Protein AF-A0A8H4P1K7-F1 (afdb_monomer)

InterPro domains:
  IPR051879 C2H2-type Zinc Finger Maturation Protein [PTHR46095] (8-59)

Nearest PDB structures (foldseek):
  8pv4-assembly1_Cb  TM=6.377E-01  e=1.248E-07  Thermochaetoides thermophila DSM 1495
  7ug6-assembly1_I  TM=6.074E-01  e=5.054E-04  Saccharomyces cerevisiae S288C
  3jct-assembly1_I  TM=5.921E-01  e=2.904E-03  Saccharomyces cerevisiae S288C
  7z34-assembly1_I  TM=5.678E-01  e=6.962E-03  Saccharomyces cerevisiae S288C
  6yly-assembly1_I  TM=5.709E-01  e=1.568E-02  Saccharomyces cerevisiae

Solvent-accessible surface area (backbone atoms only — not comparable to full-atom values): 6643 Å² total; per-residue (Å²): 134,80,87,73,64,63,82,69,58,77,32,76,95,61,63,70,84,53,71,71,57,43,51,48,30,72,75,33,68,64,58,41,51,58,55,54,70,78,48,66,39,83,85,35,52,45,57,60,73,39,73,42,65,92,79,68,43,68,32,68,67,81,90,65,79,81,92,43,72,68,56,54,30,52,75,72,65,52,69,84,78,74,63,82,76,77,79,51,89,78,73,62,68,69,71,69,76,80,74,127

Organism: NCBI:txid2364996

pLDDT: mean 77.47, std 14.51, range [41.22, 94.56]

Foldseek 3Di:
DDDDDPVVCPDPVNDADDQVLLVVCVVDVVSVVVVLVVDQLVVAACSSPAADSNVSHGDNDPPDDPDDVVNVCVVVVNDPPPPPPPPDPVNPPVVVVPPD

Mean predicted aligned error: 15.45 Å

Sequence (100 aa):
MGVTNKRTITKTRRKTRDVDQVKADIMSPKHLKQFMETKAAEDLPGLGRHYCVECSKWLKQIAEGPYTQKEAEAAVGLRTDNGDRKRTFADADDDIAMGA

Radius of gyration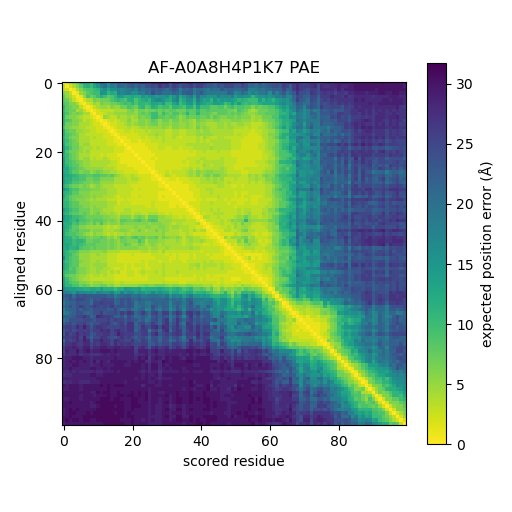: 25.25 Å; Cα contacts (8 Å, |Δi|>4): 49; chains: 1; bounding box: 44×44×71 Å

Structure (mmCIF, N/CA/C/O backbone):
data_AF-A0A8H4P1K7-F1
#
_entry.id   AF-A0A8H4P1K7-F1
#
loop_
_atom_site.group_PDB
_atom_site.id
_atom_site.type_symbol
_atom_site.label_atom_id
_atom_site.label_alt_id
_atom_site.label_comp_id
_atom_site.label_asym_id
_atom_site.label_entity_id
_atom_site.label_seq_id
_atom_site.pdbx_PDB_ins_code
_atom_site.Cartn_x
_atom_site.Cartn_y
_atom_site.Cartn_z
_atom_site.occupancy
_atom_site.B_iso_or_equiv
_atom_site.auth_seq_id
_atom_site.auth_comp_id
_atom_site.auth_asym_id
_atom_site.auth_atom_id
_atom_site.pdbx_PDB_model_num
ATOM 1 N N . MET A 1 1 ? 1.887 28.322 3.247 1.00 49.00 1 MET A N 1
ATOM 2 C CA . MET A 1 1 ? 1.673 26.974 3.826 1.00 49.00 1 MET A CA 1
ATOM 3 C C . MET A 1 1 ? 2.551 26.859 5.065 1.00 49.00 1 MET A C 1
ATOM 5 O O . MET A 1 1 ? 3.764 26.920 4.927 1.00 49.00 1 MET A O 1
ATOM 9 N N . GLY A 1 2 ? 1.964 26.844 6.266 1.00 60.12 2 GLY A N 1
ATOM 10 C CA . GLY A 1 2 ? 2.718 26.891 7.527 1.00 60.12 2 GLY A CA 1
ATOM 11 C C . GLY A 1 2 ? 3.549 25.629 7.770 1.00 60.12 2 GLY A C 1
ATOM 12 O O . GLY A 1 2 ? 3.122 24.528 7.426 1.00 60.12 2 GLY A O 1
ATOM 13 N N . VAL A 1 3 ? 4.732 25.789 8.368 1.00 65.00 3 VAL A N 1
ATOM 14 C CA . VAL A 1 3 ? 5.631 24.681 8.717 1.00 65.00 3 VAL A CA 1
ATOM 15 C C . VAL A 1 3 ? 4.923 23.772 9.726 1.00 65.00 3 VAL A C 1
ATOM 17 O O . VAL A 1 3 ? 4.718 24.135 10.883 1.00 65.00 3 VAL A O 1
ATOM 20 N N . THR A 1 4 ? 4.495 22.590 9.288 1.00 65.75 4 THR A N 1
ATOM 21 C CA . THR A 1 4 ? 3.759 21.648 10.137 1.00 65.75 4 THR A CA 1
ATOM 22 C C . THR A 1 4 ? 4.660 21.109 11.247 1.00 65.75 4 THR A C 1
ATOM 24 O O . THR A 1 4 ? 5.744 20.586 10.982 1.00 65.75 4 THR A O 1
ATOM 27 N N . ASN A 1 5 ? 4.209 21.192 12.501 1.00 77.00 5 ASN A N 1
ATOM 28 C CA . ASN A 1 5 ? 4.960 20.693 13.651 1.00 77.00 5 ASN A CA 1
ATOM 29 C C . ASN A 1 5 ? 5.145 19.166 13.563 1.00 77.00 5 ASN A C 1
ATOM 31 O O . ASN A 1 5 ? 4.201 18.398 13.780 1.00 77.00 5 ASN A O 1
ATOM 35 N N . LYS A 1 6 ? 6.382 18.732 13.286 1.00 71.81 6 LYS A N 1
ATOM 36 C CA . LYS A 1 6 ? 6.781 17.325 13.091 1.00 71.81 6 LYS A CA 1
ATOM 37 C C . LYS A 1 6 ? 6.323 16.414 14.239 1.00 71.81 6 LYS A C 1
ATOM 39 O O . LYS A 1 6 ? 5.875 15.298 13.995 1.00 71.81 6 LYS A O 1
ATOM 44 N N . ARG A 1 7 ? 6.293 16.928 15.478 1.00 76.31 7 ARG A N 1
ATOM 45 C CA . ARG A 1 7 ? 5.842 16.190 16.677 1.00 76.31 7 ARG A CA 1
ATOM 46 C C . ARG A 1 7 ? 4.382 15.738 16.614 1.00 76.31 7 ARG A C 1
ATOM 48 O O . ARG A 1 7 ? 3.987 14.840 17.348 1.00 76.31 7 ARG A O 1
ATOM 55 N N . THR A 1 8 ? 3.555 16.374 15.785 1.00 78.25 8 THR A N 1
ATOM 56 C CA . THR A 1 8 ? 2.131 16.024 15.626 1.00 78.25 8 THR A CA 1
ATOM 57 C C . THR A 1 8 ? 1.865 15.040 14.492 1.00 78.25 8 THR A C 1
ATOM 59 O O . THR A 1 8 ? 0.829 14.375 14.506 1.00 78.25 8 THR A O 1
ATOM 62 N N . ILE A 1 9 ? 2.785 14.945 13.531 1.00 79.94 9 ILE A N 1
ATOM 63 C CA . ILE A 1 9 ? 2.685 14.048 12.376 1.00 79.94 9 ILE A CA 1
ATOM 64 C C . ILE A 1 9 ? 3.111 12.638 12.785 1.00 79.94 9 ILE A C 1
ATOM 66 O O . ILE A 1 9 ? 2.388 11.688 12.518 1.00 79.94 9 ILE A O 1
ATOM 70 N N . THR A 1 10 ? 4.205 12.510 13.536 1.00 83.25 10 THR A N 1
ATOM 71 C CA . THR A 1 10 ? 4.761 11.216 13.977 1.00 83.25 10 THR A CA 1
ATOM 72 C C . THR A 1 10 ? 3.974 10.557 15.126 1.00 83.25 10 THR A C 1
ATOM 74 O O . THR A 1 10 ? 4.402 9.550 15.681 1.00 83.25 10 THR A O 1
ATOM 77 N N . LYS A 1 11 ? 2.820 11.105 15.536 1.00 86.50 11 LYS A N 1
ATOM 78 C CA . LYS A 1 11 ? 2.011 10.518 16.618 1.00 86.50 11 LYS A CA 1
ATOM 79 C C . LYS A 1 11 ? 1.386 9.193 16.181 1.00 86.50 11 LYS A C 1
ATOM 81 O O . LYS A 1 11 ? 0.870 9.081 15.073 1.00 86.50 11 LYS A O 1
ATOM 86 N N . THR A 1 12 ? 1.309 8.245 17.112 1.00 87.81 12 THR A N 1
ATOM 87 C CA . THR A 1 12 ? 0.774 6.887 16.898 1.00 87.81 12 THR A CA 1
ATOM 88 C C . THR A 1 12 ? -0.627 6.868 16.284 1.00 87.81 12 THR A C 1
ATOM 90 O O . THR A 1 12 ? -0.886 6.074 15.389 1.00 87.81 12 THR A O 1
ATOM 93 N N . ARG A 1 13 ? -1.512 7.800 16.670 1.00 88.12 13 ARG A N 1
ATOM 94 C CA . ARG A 1 13 ? -2.879 7.908 16.116 1.00 88.12 13 ARG A CA 1
ATOM 95 C C . ARG A 1 13 ? -2.925 8.166 14.601 1.00 88.12 13 ARG A C 1
ATOM 97 O O . ARG A 1 13 ? -3.946 7.913 13.977 1.00 88.12 13 ARG A O 1
ATOM 104 N N . ARG A 1 14 ? -1.862 8.725 14.018 1.00 85.81 14 ARG A N 1
ATOM 105 C CA . ARG A 1 14 ? -1.764 9.070 12.588 1.00 85.81 14 ARG A CA 1
ATOM 106 C C . ARG A 1 14 ? -0.726 8.213 11.863 1.00 85.81 14 ARG A C 1
ATOM 108 O O . ARG A 1 14 ? -0.305 8.578 10.769 1.00 85.81 14 ARG A O 1
ATOM 115 N N . LYS A 1 15 ? -0.283 7.114 12.484 1.00 87.75 15 LYS A N 1
ATOM 116 C CA . LYS A 1 15 ? 0.760 6.259 11.928 1.00 87.75 15 LYS A CA 1
ATOM 117 C C . LYS A 1 15 ? 0.261 5.593 10.642 1.00 87.75 15 LYS A C 1
ATOM 119 O O . LYS A 1 15 ? -0.778 4.936 10.634 1.00 87.75 15 LYS A O 1
ATOM 124 N N . THR A 1 16 ? 1.005 5.803 9.563 1.00 89.19 16 THR A N 1
ATOM 125 C CA . THR A 1 16 ? 0.829 5.119 8.280 1.00 89.19 16 THR A CA 1
ATOM 126 C C . THR A 1 16 ? 1.578 3.791 8.289 1.00 89.19 16 THR A C 1
ATOM 128 O O . THR A 1 16 ? 2.285 3.473 9.247 1.00 89.19 16 THR A O 1
ATOM 131 N N . ARG A 1 17 ? 1.435 3.009 7.219 1.00 89.88 17 ARG A N 1
ATOM 132 C CA . ARG A 1 17 ? 2.279 1.832 7.017 1.00 89.88 17 ARG A CA 1
ATOM 133 C C . ARG A 1 17 ? 3.752 2.213 6.970 1.00 89.88 17 ARG A C 1
ATOM 135 O O . ARG A 1 17 ? 4.111 3.267 6.444 1.00 89.88 17 ARG A O 1
ATOM 142 N N . ASP A 1 18 ? 4.572 1.335 7.531 1.00 92.12 18 ASP A N 1
ATOM 143 C CA . ASP A 1 18 ? 6.021 1.486 7.531 1.00 92.12 18 ASP A CA 1
ATOM 144 C C . ASP A 1 18 ? 6.590 1.075 6.159 1.00 92.12 18 ASP A C 1
ATOM 146 O O . ASP A 1 18 ? 6.048 0.196 5.483 1.00 92.12 18 ASP A O 1
ATOM 150 N N . VAL A 1 19 ? 7.696 1.698 5.743 1.00 91.69 19 VAL A N 1
ATOM 151 C CA . VAL A 1 19 ? 8.330 1.446 4.431 1.00 91.69 19 VAL A CA 1
ATOM 152 C C . VAL A 1 19 ? 8.744 -0.022 4.277 1.00 91.69 19 VAL A C 1
ATOM 154 O O . VAL A 1 19 ? 8.602 -0.596 3.199 1.00 91.69 19 VAL A O 1
ATOM 157 N N . ASP A 1 20 ? 9.163 -0.664 5.367 1.00 93.75 20 ASP A N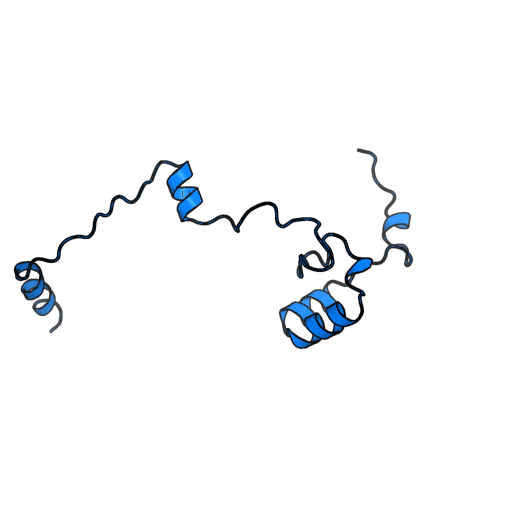 1
ATOM 158 C CA . ASP A 1 20 ? 9.544 -2.079 5.370 1.00 93.75 20 ASP A CA 1
ATOM 159 C C . ASP A 1 20 ? 8.352 -3.004 5.073 1.00 93.75 20 ASP A C 1
ATOM 161 O O . ASP A 1 20 ? 8.495 -4.012 4.380 1.00 93.75 20 ASP A O 1
ATOM 165 N N . GLN A 1 21 ? 7.149 -2.632 5.528 1.00 92.94 21 GLN A N 1
ATOM 166 C CA . GLN A 1 21 ? 5.919 -3.372 5.229 1.00 92.94 21 GLN A CA 1
ATOM 167 C C . GLN A 1 21 ? 5.518 -3.205 3.763 1.00 92.94 21 GLN A C 1
ATOM 169 O O . GLN A 1 21 ? 5.137 -4.176 3.115 1.00 92.94 21 GLN A O 1
ATOM 174 N N . VAL A 1 22 ? 5.653 -1.992 3.218 1.00 93.25 22 VAL A N 1
ATOM 175 C CA . VAL A 1 22 ? 5.405 -1.728 1.791 1.00 93.25 22 VAL A CA 1
ATOM 176 C C . VAL A 1 22 ? 6.369 -2.531 0.923 1.00 93.25 22 VAL A C 1
ATOM 178 O O . VAL A 1 22 ? 5.956 -3.136 -0.063 1.00 93.25 22 VAL A O 1
ATOM 181 N N . LYS A 1 23 ? 7.641 -2.618 1.319 1.00 93.25 23 LYS A N 1
ATOM 182 C CA . LYS A 1 23 ? 8.624 -3.452 0.625 1.00 93.25 23 LYS A CA 1
ATOM 183 C C . LYS A 1 23 ? 8.216 -4.929 0.627 1.00 93.25 23 LYS A C 1
ATOM 185 O O . LYS A 1 23 ? 8.290 -5.571 -0.417 1.00 93.25 23 LYS A O 1
ATOM 190 N N . ALA A 1 24 ? 7.740 -5.456 1.754 1.00 93.88 24 ALA A N 1
ATOM 191 C CA . ALA A 1 24 ? 7.250 -6.834 1.836 1.00 93.88 24 ALA A CA 1
ATOM 192 C C . ALA A 1 24 ? 6.005 -7.084 0.957 1.00 93.88 24 ALA A C 1
ATOM 194 O O . ALA A 1 24 ? 5.898 -8.143 0.333 1.00 93.88 24 ALA A O 1
ATOM 195 N N . ASP A 1 25 ? 5.098 -6.107 0.863 1.00 92.94 25 ASP A N 1
ATOM 196 C CA . ASP A 1 25 ? 3.919 -6.161 -0.013 1.00 92.94 25 ASP A CA 1
ATOM 197 C C . ASP A 1 25 ? 4.295 -6.138 -1.503 1.00 92.94 25 ASP A C 1
ATOM 199 O O . ASP A 1 25 ? 3.672 -6.831 -2.3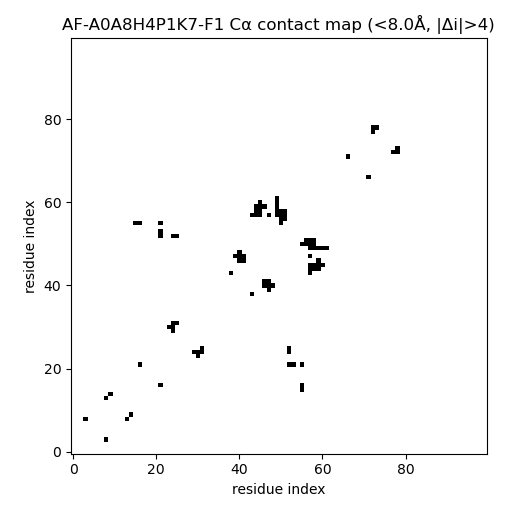06 1.00 92.94 25 ASP A O 1
ATOM 203 N N . ILE A 1 26 ? 5.322 -5.367 -1.878 1.00 90.75 26 ILE A N 1
ATOM 204 C CA . ILE A 1 26 ? 5.855 -5.338 -3.250 1.00 90.75 26 ILE A CA 1
ATOM 205 C C . ILE A 1 26 ? 6.526 -6.674 -3.584 1.00 90.75 26 ILE A C 1
ATOM 207 O O . ILE A 1 26 ? 6.350 -7.206 -4.677 1.00 90.75 26 ILE A O 1
ATOM 211 N N . MET A 1 27 ? 7.286 -7.235 -2.639 1.00 92.12 27 MET A N 1
ATOM 212 C CA . MET A 1 27 ? 7.995 -8.500 -2.835 1.00 92.12 27 MET A CA 1
ATOM 213 C C . MET A 1 27 ? 7.055 -9.703 -2.912 1.00 92.12 27 MET A C 1
ATOM 215 O O . MET A 1 27 ? 7.365 -10.668 -3.609 1.00 92.12 27 MET A O 1
ATOM 219 N N . SER A 1 28 ? 5.923 -9.681 -2.198 1.00 91.88 28 SER A N 1
ATOM 220 C CA . SER A 1 28 ? 4.964 -10.779 -2.258 1.00 91.88 28 SER A CA 1
ATOM 221 C C . SER A 1 28 ? 3.503 -10.305 -2.283 1.00 91.88 28 SER A C 1
ATOM 223 O O . SER A 1 28 ? 3.034 -9.619 -1.371 1.00 91.88 28 SER A O 1
ATOM 225 N N . PRO A 1 29 ? 2.703 -10.777 -3.256 1.00 91.88 29 PRO A N 1
ATOM 226 C CA . PRO A 1 29 ? 1.300 -10.386 -3.369 1.00 91.88 29 PRO A CA 1
ATOM 227 C C . PRO A 1 29 ? 0.415 -10.997 -2.271 1.00 91.88 29 PRO A C 1
ATOM 229 O O . PRO A 1 29 ? -0.746 -10.620 -2.133 1.00 91.88 29 PRO A O 1
ATOM 232 N N . LYS A 1 30 ? 0.929 -11.959 -1.490 1.00 94.56 30 LYS A N 1
ATOM 233 C CA . LYS A 1 30 ? 0.191 -12.593 -0.386 1.00 94.56 30 LYS A CA 1
ATOM 234 C C . LYS A 1 30 ? -0.034 -11.618 0.771 1.00 94.56 30 LYS A C 1
ATOM 236 O O . LYS A 1 30 ? -1.159 -11.525 1.253 1.00 94.56 30 LYS A O 1
ATOM 241 N N . HIS A 1 31 ? 1.002 -10.879 1.175 1.00 92.06 31 HIS A N 1
ATOM 242 C CA . HIS A 1 31 ? 0.905 -9.891 2.257 1.00 92.06 31 HIS A CA 1
ATOM 243 C C . HIS A 1 31 ? -0.063 -8.760 1.906 1.00 92.06 31 HIS A C 1
ATOM 245 O O . HIS A 1 31 ? -0.905 -8.380 2.720 1.00 92.06 31 HIS A O 1
ATOM 251 N N . LEU A 1 32 ? -0.020 -8.316 0.649 1.00 90.81 32 LEU A N 1
ATOM 252 C CA . LEU A 1 32 ? -0.929 -7.308 0.123 1.00 90.81 32 LEU A CA 1
ATOM 253 C C . LEU A 1 32 ? -2.389 -7.781 0.210 1.00 90.81 32 LEU A C 1
ATOM 255 O O . LEU A 1 32 ? -3.227 -7.066 0.758 1.00 90.81 32 LEU A O 1
ATOM 259 N N . LYS A 1 33 ? -2.695 -8.995 -0.269 1.00 92.25 33 LYS A N 1
ATOM 260 C CA . LYS A 1 33 ? -4.056 -9.560 -0.209 1.00 92.25 33 LYS A CA 1
ATOM 261 C C . LYS A 1 33 ? -4.579 -9.660 1.224 1.00 92.25 33 LYS A C 1
ATOM 263 O O . LYS A 1 33 ? -5.655 -9.145 1.506 1.00 92.25 33 LYS A O 1
ATOM 268 N N . GLN A 1 34 ? -3.779 -10.224 2.131 1.00 92.88 34 GLN A N 1
ATOM 269 C CA . GLN A 1 34 ? -4.127 -10.329 3.554 1.00 92.88 34 GLN A CA 1
ATOM 270 C C . GLN A 1 34 ? -4.423 -8.957 4.169 1.00 92.88 34 GLN A C 1
ATOM 272 O O . GLN A 1 34 ? -5.365 -8.803 4.942 1.00 92.88 34 GLN A O 1
ATOM 277 N N . PHE A 1 35 ? -3.645 -7.934 3.811 1.00 91.62 35 PHE A N 1
ATOM 278 C CA . PHE A 1 35 ? -3.909 -6.578 4.270 1.00 91.62 35 PHE A CA 1
ATOM 279 C C . PHE A 1 35 ? -5.207 -6.002 3.705 1.00 91.62 35 PHE A C 1
ATOM 281 O O . PHE A 1 35 ? -5.978 -5.414 4.464 1.00 91.62 35 PHE A O 1
ATOM 288 N N . MET A 1 36 ? -5.456 -6.153 2.402 1.00 89.94 36 MET A N 1
ATOM 289 C CA . MET A 1 36 ? -6.680 -5.645 1.775 1.00 89.94 36 MET A CA 1
ATOM 290 C C . MET A 1 36 ? -7.928 -6.281 2.392 1.00 89.94 36 MET A C 1
ATOM 292 O O . MET A 1 36 ? -8.891 -5.571 2.657 1.00 89.94 36 MET A O 1
ATOM 296 N N . GLU A 1 37 ? -7.883 -7.577 2.701 1.00 90.88 37 GLU A N 1
ATOM 297 C CA . GLU A 1 37 ? -8.987 -8.307 3.336 1.00 90.88 37 GLU A CA 1
ATOM 298 C C . GLU A 1 37 ? -9.305 -7.814 4.755 1.00 90.88 37 GLU A C 1
ATOM 300 O O . GLU A 1 37 ? -10.452 -7.878 5.187 1.00 90.88 37 GLU A O 1
ATOM 305 N N . THR A 1 38 ? -8.329 -7.254 5.484 1.00 91.00 38 THR A N 1
ATOM 306 C CA . THR A 1 38 ? -8.575 -6.713 6.837 1.00 91.00 38 THR A CA 1
ATOM 307 C C . THR A 1 38 ? -9.454 -5.460 6.851 1.00 91.00 38 THR A C 1
ATOM 309 O O . THR A 1 38 ? -9.854 -5.000 7.924 1.00 91.00 38 THR A O 1
ATOM 312 N N . LYS A 1 39 ? -9.709 -4.853 5.687 1.00 89.75 39 LYS A N 1
ATOM 313 C CA . LYS A 1 39 ? -10.454 -3.602 5.548 1.00 89.75 39 LYS A CA 1
ATOM 314 C C . LYS A 1 39 ? -11.777 -3.860 4.837 1.00 89.75 39 LYS A C 1
ATOM 316 O O . LYS A 1 39 ? -11.799 -4.372 3.724 1.00 89.75 39 LYS A O 1
ATOM 321 N N . ALA A 1 40 ? -12.879 -3.458 5.467 1.00 89.00 40 ALA A N 1
ATOM 322 C CA . ALA A 1 40 ? -14.192 -3.501 4.840 1.00 89.00 40 ALA A CA 1
ATOM 323 C C . ALA A 1 40 ? -14.264 -2.461 3.714 1.00 89.00 40 ALA A C 1
ATOM 325 O O . ALA A 1 40 ? -13.931 -1.297 3.921 1.00 89.00 40 ALA A O 1
ATOM 326 N N . ALA A 1 41 ? -14.698 -2.866 2.521 1.00 86.69 41 ALA A N 1
ATOM 327 C CA . ALA A 1 41 ? -14.699 -1.998 1.343 1.00 86.69 41 ALA A CA 1
ATOM 328 C C . ALA A 1 41 ? -15.557 -0.725 1.508 1.00 86.69 41 ALA A C 1
ATOM 330 O O . ALA A 1 41 ? -15.261 0.292 0.883 1.00 86.69 41 ALA A O 1
ATOM 331 N N . GLU A 1 42 ? -16.585 -0.768 2.358 1.00 89.19 42 GLU A N 1
ATOM 332 C CA . GLU A 1 42 ? -17.556 0.316 2.564 1.00 89.19 42 GLU A CA 1
ATOM 333 C C . GLU A 1 42 ? -16.953 1.552 3.249 1.00 89.19 42 GLU A C 1
ATOM 335 O O . GLU A 1 42 ? -17.297 2.681 2.903 1.00 89.19 42 GLU A O 1
ATOM 340 N N . ASP A 1 43 ? -15.995 1.356 4.159 1.00 89.06 43 ASP A N 1
ATOM 341 C CA . ASP A 1 43 ? -15.351 2.443 4.911 1.00 89.06 43 ASP A CA 1
ATOM 342 C C . ASP A 1 43 ? -14.235 3.144 4.116 1.00 89.06 43 ASP A C 1
ATOM 344 O O . ASP A 1 43 ? -13.666 4.155 4.546 1.00 89.06 43 ASP A O 1
ATOM 348 N N . LEU A 1 44 ? -13.857 2.580 2.967 1.00 86.69 44 LEU A N 1
ATOM 349 C CA . LEU A 1 44 ? -12.690 2.992 2.202 1.00 86.69 44 LEU A CA 1
ATOM 350 C C . LEU A 1 44 ? -13.070 3.960 1.072 1.00 86.69 44 LEU A C 1
ATOM 352 O O . LEU A 1 44 ? -14.088 3.793 0.395 1.00 86.69 44 LEU A O 1
ATOM 356 N N . PRO A 1 45 ? -12.224 4.966 0.784 1.00 89.44 45 PRO A N 1
ATOM 357 C CA . PRO A 1 45 ? -12.471 5.857 -0.337 1.00 89.44 45 PRO A CA 1
ATOM 358 C C . PRO A 1 45 ? -12.411 5.064 -1.651 1.00 89.44 45 PRO A C 1
ATOM 360 O O . PRO A 1 45 ? -11.560 4.193 -1.826 1.00 89.44 45 PRO A O 1
ATOM 363 N N . 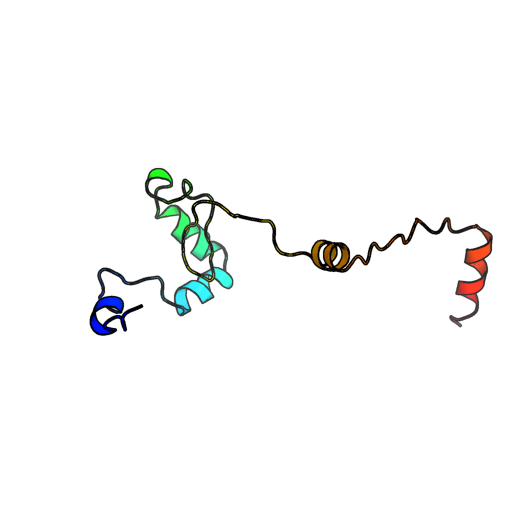GLY A 1 46 ? -13.341 5.354 -2.564 1.00 86.62 46 GLY A N 1
ATOM 364 C CA . GLY A 1 46 ? -13.467 4.612 -3.822 1.00 86.62 46 GLY A CA 1
ATOM 365 C C . GLY A 1 46 ? -13.972 3.172 -3.652 1.00 86.62 46 GLY A C 1
ATOM 366 O O . GLY A 1 46 ? -13.701 2.343 -4.518 1.00 86.62 46 GLY A O 1
ATOM 367 N N . LEU A 1 47 ? -14.662 2.860 -2.542 1.00 85.50 47 LEU A N 1
ATOM 368 C CA . LEU A 1 47 ? -15.201 1.526 -2.229 1.00 85.50 47 LEU A CA 1
ATOM 369 C C . LEU A 1 47 ? -14.132 0.421 -2.263 1.00 85.50 47 LEU A C 1
ATOM 371 O O . LEU A 1 47 ? -14.376 -0.687 -2.737 1.00 85.50 47 LEU A O 1
ATOM 375 N N . GLY A 1 48 ? -12.902 0.750 -1.855 1.00 85.50 48 GLY A N 1
ATOM 376 C CA . GLY A 1 48 ? -11.797 -0.210 -1.823 1.00 85.50 48 GLY A CA 1
ATOM 377 C C . GLY A 1 48 ? -11.321 -0.697 -3.200 1.00 85.50 48 GLY A C 1
ATOM 378 O O . GLY A 1 48 ? -10.671 -1.734 -3.289 1.00 85.50 48 GLY A O 1
ATOM 379 N N . ARG A 1 49 ? -11.621 0.023 -4.290 1.00 85.38 49 ARG A N 1
ATOM 380 C CA . ARG A 1 49 ? -11.206 -0.374 -5.652 1.00 85.38 49 ARG A CA 1
ATOM 381 C C . ARG A 1 49 ? -9.809 0.099 -6.044 1.00 85.38 49 ARG A C 1
ATOM 383 O O . ARG A 1 49 ? -9.156 -0.529 -6.871 1.00 85.38 49 ARG A O 1
ATOM 390 N N . HIS A 1 50 ? -9.352 1.213 -5.478 1.00 88.88 50 HIS A N 1
ATOM 391 C CA . HIS A 1 50 ? -8.136 1.893 -5.923 1.00 88.88 50 HIS A CA 1
ATOM 392 C C . HIS A 1 50 ? -7.135 2.015 -4.772 1.00 88.88 50 HIS A C 1
ATOM 394 O O . HIS A 1 50 ? -7.190 2.961 -3.983 1.00 88.88 50 HIS A O 1
ATOM 400 N N . TYR A 1 51 ? -6.215 1.053 -4.677 1.00 89.56 51 TYR A N 1
ATOM 401 C CA . TYR A 1 51 ? -5.129 1.057 -3.696 1.00 89.56 51 TYR A CA 1
ATOM 402 C C . TYR A 1 51 ? -3.777 1.266 -4.374 1.00 89.56 51 TYR A C 1
ATOM 404 O O . TYR A 1 51 ? -3.407 0.511 -5.269 1.00 89.56 51 TYR A O 1
ATOM 412 N N . CYS A 1 52 ? -3.020 2.264 -3.920 1.00 88.81 52 CYS A N 1
ATOM 413 C CA . CYS A 1 52 ? -1.623 2.424 -4.306 1.00 88.81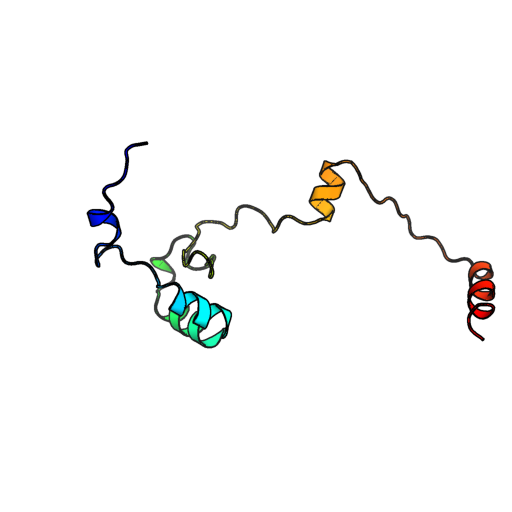 52 CYS A CA 1
ATOM 414 C C . CYS A 1 52 ? -0.723 1.750 -3.263 1.00 88.81 52 CYS A C 1
ATOM 416 O O . CYS A 1 52 ? -0.757 2.117 -2.085 1.00 88.81 52 CYS A O 1
ATOM 418 N N . VAL A 1 53 ? 0.093 0.789 -3.705 1.00 89.31 53 VAL A N 1
ATOM 419 C CA . VAL A 1 53 ? 0.998 0.020 -2.835 1.00 89.31 53 VAL A CA 1
ATOM 420 C C . VAL A 1 53 ? 2.141 0.896 -2.324 1.00 89.31 53 VAL A C 1
ATOM 422 O O . VAL A 1 53 ? 2.365 0.946 -1.119 1.00 89.31 53 VAL A O 1
ATOM 425 N N . GLU A 1 54 ? 2.791 1.652 -3.210 1.00 88.81 54 GLU A N 1
ATOM 426 C CA . GLU A 1 54 ? 3.951 2.497 -2.887 1.00 88.81 54 GLU A CA 1
ATOM 427 C C . GLU A 1 54 ? 3.598 3.627 -1.912 1.00 88.81 54 GLU A C 1
ATOM 429 O O . GLU A 1 54 ? 4.278 3.836 -0.909 1.00 88.81 54 GLU A O 1
ATOM 434 N N . CYS A 1 55 ? 2.483 4.320 -2.158 1.00 87.62 55 CYS A N 1
ATOM 435 C CA . CYS A 1 55 ? 1.997 5.392 -1.286 1.00 87.62 55 CYS A CA 1
ATOM 436 C C . CYS A 1 55 ? 1.247 4.872 -0.048 1.00 87.62 55 CYS A C 1
ATOM 438 O O . CYS A 1 55 ? 0.913 5.657 0.842 1.00 87.62 55 CYS A O 1
ATOM 440 N N . SER A 1 56 ? 0.943 3.572 0.019 1.00 89.44 56 SER A N 1
ATOM 441 C CA . SER A 1 56 ? 0.135 2.931 1.066 1.00 89.44 56 SER A CA 1
ATOM 442 C C . SER A 1 56 ? -1.225 3.603 1.334 1.00 89.44 56 SER A C 1
ATOM 444 O O . SER A 1 56 ? -1.669 3.737 2.478 1.00 89.44 56 SER A O 1
ATOM 446 N N . LYS A 1 57 ? -1.896 4.077 0.275 1.00 89.50 57 LYS A N 1
ATOM 447 C CA . LYS A 1 57 ? -3.095 4.923 0.385 1.00 89.50 57 LYS A CA 1
ATOM 448 C C . LYS A 1 57 ? -4.182 4.530 -0.610 1.00 89.50 57 LYS A C 1
ATOM 450 O O . LYS A 1 57 ? -3.908 4.192 -1.759 1.00 89.50 57 LYS A O 1
ATOM 455 N N . TRP A 1 58 ? -5.426 4.645 -0.154 1.00 90.25 58 TRP A N 1
ATOM 456 C CA . TRP A 1 58 ? -6.626 4.476 -0.965 1.00 90.25 58 TRP A CA 1
ATOM 457 C C . TRP A 1 58 ? -6.993 5.769 -1.697 1.00 90.25 58 TRP A C 1
ATOM 459 O O . TRP A 1 58 ? -6.957 6.863 -1.120 1.00 90.25 58 TRP A O 1
ATOM 469 N N . LEU A 1 59 ? -7.354 5.635 -2.968 1.00 88.88 59 LEU A N 1
ATOM 470 C CA . LEU A 1 59 ? -7.695 6.730 -3.868 1.00 88.88 59 LEU A CA 1
ATOM 471 C C . LEU A 1 59 ? -9.190 6.686 -4.201 1.00 88.88 59 LEU A C 1
ATOM 473 O O . LEU A 1 59 ? -9.810 5.628 -4.210 1.00 88.88 59 LEU A O 1
ATOM 477 N N . LYS A 1 60 ? -9.787 7.847 -4.483 1.00 84.62 60 LYS A N 1
ATOM 478 C CA . LYS A 1 60 ? -11.206 7.926 -4.870 1.00 84.62 60 LYS A CA 1
ATOM 479 C C . LYS A 1 60 ? -11.430 7.497 -6.323 1.00 84.62 60 LYS A C 1
ATOM 481 O O . LYS A 1 60 ? -12.431 6.858 -6.614 1.00 84.62 60 LYS A O 1
ATOM 486 N N . GLN A 1 61 ? -10.501 7.858 -7.205 1.00 76.56 61 GLN A N 1
ATOM 487 C CA . GLN A 1 61 ? -10.486 7.558 -8.636 1.00 76.56 61 GLN A CA 1
ATOM 488 C C . GLN A 1 61 ? -9.025 7.400 -9.077 1.00 76.56 61 GLN A C 1
ATOM 490 O O . GLN A 1 61 ? -8.139 8.044 -8.506 1.00 76.56 61 GLN A O 1
ATOM 495 N N . ILE A 1 62 ? -8.777 6.569 -10.087 1.00 67.50 62 ILE A N 1
ATOM 496 C CA . ILE A 1 62 ? -7.533 6.602 -10.865 1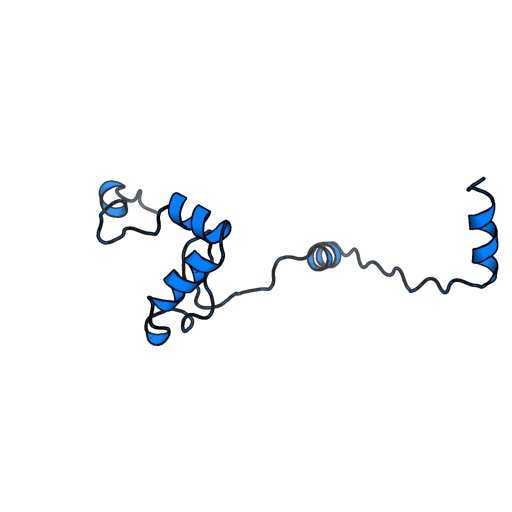.00 67.50 62 ILE A CA 1
ATOM 497 C C . ILE A 1 62 ? -7.808 7.607 -11.982 1.00 67.50 62 ILE A C 1
ATOM 499 O O . ILE A 1 62 ? -8.614 7.323 -12.860 1.00 67.50 62 ILE A O 1
ATOM 503 N N . ALA A 1 63 ? -7.274 8.822 -11.852 1.00 62.16 63 ALA A N 1
ATOM 504 C CA . ALA A 1 63 ? -7.716 9.962 -12.655 1.00 62.16 63 ALA A CA 1
ATOM 505 C C . ALA A 1 63 ? -7.405 9.813 -14.155 1.00 62.16 63 ALA A C 1
ATOM 507 O O . ALA A 1 63 ? -8.187 10.293 -14.960 1.00 62.16 63 ALA A O 1
ATOM 508 N N . GLU A 1 64 ? -6.337 9.105 -14.524 1.00 60.53 64 GLU A N 1
ATOM 509 C CA . GLU A 1 64 ? -5.899 8.889 -15.907 1.00 60.53 64 GLU A CA 1
ATOM 510 C C . GLU A 1 64 ? -5.108 7.574 -15.999 1.00 60.53 64 GLU A C 1
ATOM 512 O O . GLU A 1 64 ? -4.586 7.079 -14.992 1.00 60.53 64 GLU A O 1
ATOM 517 N N . GLY A 1 65 ? -5.053 6.983 -17.198 1.00 61.19 65 GLY A N 1
ATOM 518 C CA . GLY A 1 65 ? -4.187 5.835 -17.477 1.00 61.19 65 GLY A CA 1
ATOM 519 C C . GLY A 1 65 ? -2.706 6.172 -17.244 1.00 61.19 65 GLY A C 1
ATOM 520 O O . GLY A 1 65 ? -2.346 7.346 -17.149 1.00 61.19 65 GLY A O 1
ATOM 521 N N . PRO A 1 66 ? -1.821 5.170 -17.102 1.00 71.38 66 PRO A N 1
ATOM 522 C CA . PRO A 1 66 ? -0.391 5.438 -16.992 1.00 71.38 66 PRO A CA 1
ATOM 523 C C . PRO A 1 66 ? 0.091 6.171 -18.248 1.00 71.38 66 PRO A C 1
ATOM 525 O O . PRO A 1 66 ? -0.211 5.723 -19.348 1.00 71.38 66 PRO A O 1
ATOM 528 N N . TYR A 1 67 ? 0.861 7.250 -18.075 1.00 64.19 67 TYR A N 1
ATOM 529 C CA . TYR A 1 67 ? 1.476 7.993 -19.178 1.00 64.19 67 TYR A CA 1
ATOM 530 C C . TYR A 1 67 ? 2.239 7.037 -20.100 1.00 64.19 67 TYR A C 1
ATOM 532 O O . TYR A 1 67 ? 3.214 6.402 -19.688 1.00 64.19 67 TYR A O 1
ATOM 540 N N . THR A 1 68 ? 1.774 6.903 -21.337 1.00 80.56 68 THR A N 1
ATOM 541 C CA . THR A 1 68 ? 2.375 6.001 -22.320 1.00 80.56 68 THR A CA 1
ATOM 542 C C . THR A 1 68 ? 3.271 6.759 -23.288 1.00 80.56 68 THR A C 1
ATOM 544 O O . THR A 1 68 ? 3.043 7.923 -23.613 1.00 80.56 68 THR A O 1
ATOM 547 N N . GLN A 1 69 ? 4.278 6.074 -23.831 1.00 76.38 69 GLN A N 1
ATOM 548 C CA . GLN A 1 69 ? 5.143 6.660 -24.856 1.00 76.38 69 GLN A CA 1
ATOM 549 C C . GLN A 1 69 ? 4.358 7.087 -26.109 1.00 76.38 69 GLN A C 1
ATOM 551 O O . GLN A 1 69 ? 4.694 8.091 -26.723 1.00 76.38 69 GLN A O 1
ATOM 556 N N . LYS A 1 70 ? 3.243 6.410 -26.412 1.00 74.62 70 LYS A N 1
ATOM 557 C CA . LYS A 1 70 ? 2.322 6.796 -27.490 1.00 74.62 70 LYS A CA 1
ATOM 558 C C . LYS A 1 70 ? 1.625 8.133 -27.224 1.00 74.62 70 LYS A C 1
ATOM 560 O O . LYS A 1 70 ? 1.421 8.902 -28.156 1.00 74.62 70 LYS A O 1
ATOM 565 N N . GLU A 1 71 ? 1.267 8.420 -25.974 1.00 74.12 71 GLU A N 1
ATOM 566 C CA . GLU A 1 71 ? 0.697 9.716 -25.582 1.00 74.12 71 GLU A CA 1
ATOM 567 C C . GLU A 1 71 ? 1.757 10.823 -25.625 1.00 74.12 71 GLU A C 1
ATOM 569 O O . GLU A 1 71 ? 1.471 11.917 -26.108 1.00 74.12 71 GLU A O 1
ATOM 574 N N . ALA A 1 72 ? 2.991 10.520 -25.206 1.00 76.94 72 ALA A N 1
ATOM 575 C CA . ALA A 1 72 ? 4.134 11.4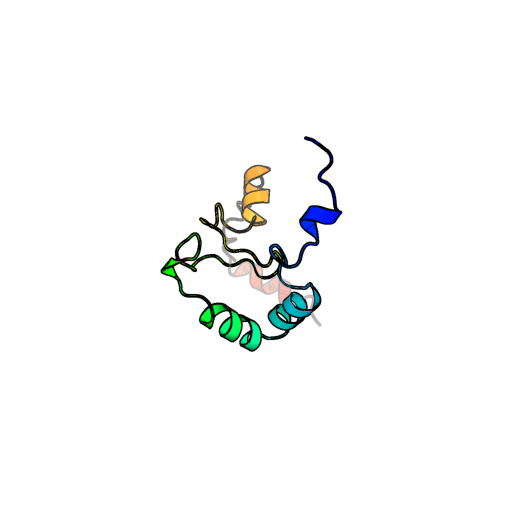26 -25.321 1.00 76.94 72 ALA A CA 1
ATOM 576 C C . ALA A 1 72 ? 4.430 11.799 -26.786 1.00 76.94 72 ALA A C 1
ATOM 578 O O . ALA A 1 72 ? 4.552 12.974 -27.127 1.00 76.94 72 ALA A O 1
ATOM 579 N N . GLU A 1 73 ? 4.510 10.795 -27.661 1.00 84.06 73 GLU A N 1
ATOM 580 C CA . GLU A 1 73 ? 4.765 10.947 -29.097 1.00 84.06 73 GLU A CA 1
ATOM 581 C C . GLU A 1 73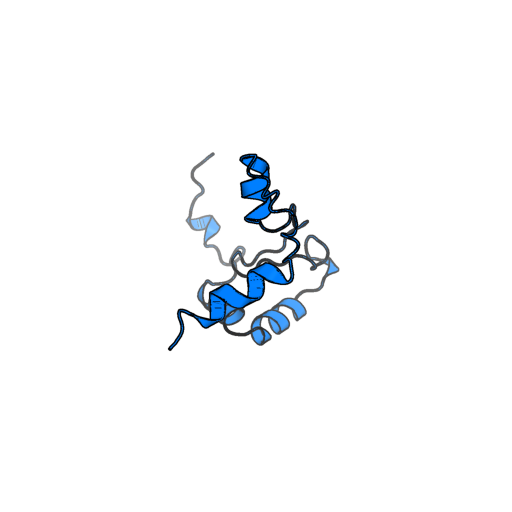 ? 3.624 11.707 -29.786 1.00 84.06 73 GLU A C 1
ATOM 583 O O . GLU A 1 73 ? 3.878 12.648 -30.539 1.00 84.06 73 GLU A O 1
ATOM 588 N N . ALA A 1 74 ? 2.366 11.392 -29.456 1.00 79.12 74 ALA A N 1
ATOM 589 C CA . ALA A 1 74 ? 1.203 12.115 -29.966 1.00 79.12 74 ALA A CA 1
ATOM 590 C C . ALA A 1 74 ? 1.176 13.590 -29.524 1.00 79.12 74 ALA A C 1
ATOM 592 O O . ALA A 1 74 ? 0.840 14.453 -30.334 1.00 79.12 74 ALA A O 1
ATOM 593 N N . ALA A 1 75 ? 1.565 13.896 -28.280 1.00 79.25 75 ALA A N 1
ATOM 594 C CA . ALA A 1 75 ? 1.647 15.267 -27.771 1.00 79.25 75 ALA A CA 1
ATOM 595 C C . ALA A 1 75 ? 2.764 16.090 -28.440 1.00 79.25 75 ALA A C 1
ATOM 597 O O . ALA A 1 75 ? 2.602 17.291 -28.648 1.00 79.25 75 ALA A O 1
ATOM 598 N N . VAL A 1 76 ? 3.872 15.445 -28.822 1.00 82.81 76 VAL A N 1
ATOM 599 C CA . VAL A 1 76 ? 4.982 16.055 -29.583 1.00 82.81 76 VAL A CA 1
ATOM 600 C C . VAL A 1 76 ? 4.662 16.155 -31.088 1.00 82.81 76 VAL A C 1
ATOM 602 O O . VAL A 1 76 ? 5.424 16.740 -31.854 1.00 82.81 76 VAL A O 1
ATOM 605 N N . GLY A 1 77 ? 3.518 15.623 -31.536 1.00 74.75 77 GLY A N 1
ATOM 606 C CA . GLY A 1 77 ? 3.142 15.584 -32.953 1.00 74.75 77 GLY A CA 1
ATOM 607 C C . GLY A 1 77 ? 3.893 14.516 -33.754 1.00 74.75 77 GLY A C 1
ATOM 608 O O . GLY A 1 77 ? 3.794 14.474 -34.979 1.00 74.75 77 GLY A O 1
ATOM 609 N N . LEU A 1 78 ? 4.608 13.622 -33.069 1.00 68.31 78 LEU A N 1
ATOM 610 C CA . LEU A 1 78 ? 5.257 12.450 -33.637 1.00 68.31 78 LEU A CA 1
ATOM 611 C C . LEU A 1 78 ? 4.202 11.347 -33.827 1.00 68.31 78 LEU A C 1
ATOM 613 O O . LEU A 1 78 ? 4.145 10.358 -33.103 1.00 68.31 78 LEU A O 1
ATOM 617 N N . ARG A 1 79 ? 3.306 11.516 -34.805 1.00 62.69 79 ARG A N 1
ATOM 618 C CA . ARG A 1 79 ? 2.508 10.384 -35.291 1.00 62.69 79 ARG A CA 1
ATOM 619 C C . ARG A 1 79 ? 3.442 9.478 -36.081 1.00 62.69 79 ARG A C 1
ATOM 621 O O . ARG A 1 79 ? 3.875 9.846 -37.168 1.00 62.69 79 ARG A O 1
ATOM 628 N N . THR A 1 80 ? 3.749 8.297 -35.556 1.00 63.09 80 THR A N 1
ATOM 629 C CA . THR A 1 80 ? 4.356 7.232 -36.357 1.00 63.09 80 THR A CA 1
ATOM 630 C C . THR A 1 80 ? 3.316 6.726 -37.356 1.00 63.09 80 THR A C 1
ATOM 632 O O . THR A 1 80 ? 2.652 5.720 -37.144 1.00 63.09 80 THR A O 1
ATOM 635 N N . ASP A 1 81 ? 3.164 7.440 -38.473 1.00 53.41 81 ASP A N 1
ATOM 636 C CA . ASP A 1 81 ? 2.531 6.933 -39.695 1.00 53.41 81 ASP A CA 1
ATOM 637 C C . ASP A 1 81 ? 3.526 6.004 -40.409 1.00 53.41 81 ASP A C 1
ATOM 639 O O . ASP A 1 81 ? 3.868 6.167 -41.578 1.00 53.41 81 ASP A O 1
ATOM 643 N N . ASN A 1 82 ? 4.074 5.030 -39.673 1.00 59.09 82 ASN A N 1
ATOM 644 C CA . ASN A 1 82 ? 4.645 3.866 -40.327 1.00 59.09 82 ASN A CA 1
ATOM 645 C C . ASN A 1 82 ? 3.446 3.023 -40.738 1.00 59.09 82 ASN A C 1
ATOM 647 O O . ASN A 1 82 ? 3.095 2.054 -40.066 1.00 59.09 82 ASN A O 1
ATOM 651 N N . GLY A 1 83 ? 2.784 3.449 -41.817 1.00 57.56 83 GLY A N 1
ATOM 652 C CA . GLY A 1 83 ? 1.841 2.605 -42.526 1.00 57.56 83 GLY A CA 1
ATOM 653 C C . GLY A 1 83 ? 2.480 1.239 -42.754 1.00 57.56 83 GLY A C 1
ATOM 654 O O . GLY A 1 83 ? 3.697 1.141 -42.948 1.00 57.56 83 GLY A O 1
ATOM 655 N N . ASP A 1 84 ? 1.672 0.183 -42.683 1.00 55.19 84 ASP A N 1
ATOM 656 C CA . ASP A 1 84 ? 2.134 -1.174 -42.946 1.00 55.19 84 ASP A CA 1
ATOM 657 C C . ASP A 1 84 ? 2.907 -1.180 -44.270 1.00 55.19 84 ASP A C 1
ATOM 659 O O . ASP A 1 84 ? 2.319 -1.046 -45.349 1.00 55.19 84 ASP A O 1
ATOM 663 N N . ARG A 1 85 ? 4.241 -1.312 -44.213 1.00 54.84 85 ARG A N 1
ATOM 664 C CA . ARG A 1 85 ? 5.020 -1.625 -45.411 1.00 54.84 85 ARG A CA 1
ATOM 665 C C . ARG A 1 85 ? 4.471 -2.957 -45.897 1.00 54.84 85 ARG A C 1
ATOM 667 O O . ARG A 1 85 ? 4.759 -3.995 -45.301 1.00 54.84 85 ARG A O 1
ATOM 674 N N . LYS A 1 86 ? 3.661 -2.932 -46.959 1.00 57.12 86 LYS A N 1
ATOM 675 C CA . LYS A 1 86 ? 3.319 -4.138 -47.710 1.00 57.12 86 LYS A CA 1
ATOM 676 C C . LYS A 1 86 ? 4.638 -4.709 -48.204 1.00 57.12 86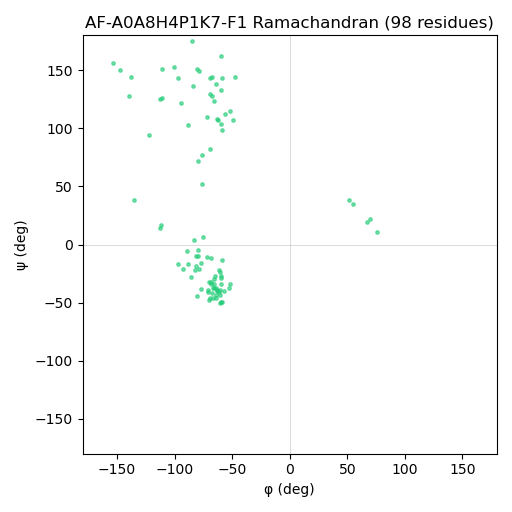 LYS A C 1
ATOM 678 O O . LYS A 1 86 ? 5.182 -4.211 -49.182 1.00 57.12 86 LYS A O 1
ATOM 683 N N . ARG A 1 87 ? 5.158 -5.708 -47.489 1.00 59.22 87 ARG A N 1
ATOM 684 C CA . ARG A 1 87 ? 6.290 -6.512 -47.942 1.00 59.22 87 ARG A CA 1
ATOM 685 C C . ARG A 1 87 ? 5.881 -7.082 -49.288 1.00 59.22 87 ARG A C 1
ATOM 687 O O . ARG A 1 87 ? 4.907 -7.836 -49.363 1.00 59.22 87 ARG A O 1
ATOM 694 N N . THR A 1 88 ? 6.537 -6.638 -50.349 1.00 59.94 88 THR A N 1
ATOM 695 C CA . THR A 1 88 ? 6.343 -7.258 -51.649 1.00 59.94 88 THR A CA 1
ATOM 696 C C . THR A 1 88 ? 7.192 -8.521 -51.675 1.00 59.94 88 THR A C 1
ATOM 698 O O . THR A 1 88 ? 8.205 -8.608 -50.987 1.00 59.94 88 THR A O 1
ATOM 701 N N . PHE A 1 89 ? 6.780 -9.533 -52.435 1.00 59.41 89 PHE A N 1
ATOM 702 C CA . PHE A 1 89 ? 7.530 -10.791 -52.535 1.00 59.41 89 PHE A CA 1
ATOM 703 C C . PHE A 1 89 ? 8.973 -10.603 -53.048 1.00 59.41 89 PHE A C 1
ATOM 705 O O . PHE A 1 89 ? 9.768 -11.519 -52.907 1.00 59.41 89 PHE A O 1
ATOM 712 N N . ALA A 1 90 ? 9.310 -9.431 -53.602 1.00 56.16 90 ALA A N 1
ATOM 713 C CA . ALA A 1 90 ? 10.658 -9.079 -54.040 1.00 56.16 90 ALA A CA 1
ATOM 714 C C . ALA A 1 90 ? 11.597 -8.654 -52.891 1.00 56.16 90 ALA A C 1
ATOM 716 O O . ALA A 1 90 ? 12.805 -8.749 -53.047 1.00 56.16 90 ALA A O 1
ATOM 717 N N . ASP A 1 91 ? 11.071 -8.228 -51.734 1.00 53.88 91 ASP A N 1
ATOM 718 C CA . ASP A 1 91 ? 11.880 -7.759 -50.595 1.00 53.88 91 ASP A CA 1
ATOM 719 C C . ASP A 1 91 ? 12.408 -8.915 -49.709 1.00 53.88 91 ASP A C 1
ATOM 721 O O . ASP A 1 91 ? 12.971 -8.667 -48.647 1.00 53.88 91 ASP A O 1
ATOM 725 N N . ALA A 1 92 ? 12.172 -10.180 -50.086 1.00 58.19 92 ALA A N 1
ATOM 726 C CA . ALA A 1 92 ? 12.518 -11.360 -49.282 1.00 58.19 92 ALA A CA 1
ATOM 727 C C . ALA A 1 92 ? 13.856 -12.023 -49.670 1.00 58.19 92 ALA A C 1
ATOM 729 O O . ALA A 1 92 ? 14.389 -12.799 -48.877 1.00 58.19 92 ALA A O 1
ATOM 730 N N . ASP A 1 93 ? 14.401 -11.724 -50.854 1.00 56.44 93 ASP A N 1
ATOM 731 C CA . ASP A 1 93 ? 15.607 -12.388 -51.372 1.00 56.44 93 ASP A CA 1
ATOM 732 C C . ASP A 1 93 ? 16.925 -11.701 -50.941 1.00 56.44 93 ASP A C 1
ATOM 734 O O . ASP A 1 93 ? 17.978 -12.339 -50.963 1.00 56.44 93 ASP A O 1
ATOM 738 N N . ASP A 1 94 ? 16.888 -10.445 -50.472 1.00 56.03 94 ASP A N 1
ATOM 739 C CA . ASP A 1 94 ? 18.092 -9.699 -50.052 1.00 56.03 94 ASP A CA 1
ATOM 740 C C . ASP A 1 94 ? 18.565 -10.018 -48.614 1.00 56.03 94 ASP A C 1
ATOM 742 O O . ASP A 1 94 ? 19.748 -9.866 -48.303 1.00 56.03 94 ASP A O 1
ATOM 746 N N . ASP A 1 95 ? 17.694 -10.529 -47.733 1.00 55.41 95 ASP A N 1
ATOM 747 C CA . ASP A 1 95 ? 18.062 -10.858 -46.341 1.00 55.41 95 ASP A CA 1
ATOM 748 C C . ASP A 1 95 ? 18.868 -12.174 -46.217 1.00 55.41 95 ASP A C 1
ATOM 750 O O . ASP A 1 95 ? 19.515 -12.418 -45.196 1.00 55.41 95 ASP A O 1
ATOM 754 N N . ILE A 1 96 ? 18.878 -13.029 -47.252 1.00 56.72 96 ILE A N 1
ATOM 755 C CA . ILE A 1 96 ? 19.610 -14.314 -47.253 1.00 56.72 96 ILE A CA 1
ATOM 756 C C . ILE A 1 96 ? 21.108 -14.125 -47.577 1.00 56.72 96 ILE A C 1
ATOM 758 O O . ILE A 1 96 ? 21.927 -14.978 -47.235 1.00 56.72 96 ILE A O 1
ATOM 762 N N . ALA A 1 97 ? 21.508 -12.997 -48.174 1.00 52.84 97 ALA A N 1
ATOM 763 C CA . ALA A 1 97 ? 22.878 -12.780 -48.652 1.00 52.84 97 ALA A CA 1
ATOM 764 C C . ALA A 1 97 ? 23.852 -12.173 -47.617 1.00 52.84 97 ALA A C 1
ATOM 766 O O . ALA A 1 97 ? 25.044 -12.069 -47.903 1.00 52.84 97 ALA A O 1
ATOM 767 N N . MET A 1 98 ? 23.391 -11.790 -46.419 1.00 55.22 98 MET A N 1
ATOM 768 C CA . MET A 1 98 ? 24.238 -11.180 -45.372 1.00 55.22 98 MET A CA 1
ATOM 769 C C . MET A 1 98 ? 24.439 -12.065 -44.125 1.00 55.22 98 MET A C 1
ATOM 771 O O . MET A 1 98 ? 24.850 -11.573 -43.074 1.00 55.22 98 MET A O 1
ATOM 775 N N . GLY A 1 99 ? 24.153 -13.368 -44.232 1.00 52.38 99 GLY A N 1
ATOM 776 C CA . GLY A 1 99 ? 24.166 -14.317 -43.111 1.00 52.38 99 GLY A CA 1
ATOM 777 C C . GLY A 1 99 ? 24.846 -15.663 -43.388 1.00 52.38 99 GLY A C 1
ATOM 778 O O . GLY A 1 99 ? 24.346 -16.679 -42.907 1.00 52.38 99 GLY A O 1
ATOM 779 N N . ALA A 1 100 ? 25.952 -15.685 -44.141 1.00 41.22 100 ALA A N 1
ATOM 780 C CA . ALA A 1 100 ? 26.859 -16.834 -44.259 1.00 41.22 100 ALA A CA 1
ATOM 781 C C . ALA A 1 100 ? 28.322 -16.388 -44.138 1.00 41.22 100 ALA A C 1
ATOM 783 O O . ALA A 1 100 ? 28.661 -15.336 -44.726 1.00 41.22 100 ALA A O 1
#

Secondary structure (DSSP, 8-state):
-----HHHHSSGGG----HHHHHHHHH-HHHHHHHHHTS-GGGSGGGG--EETTTTEE-S---S----HHHHHHHTT-----------GGGGSSTTTT--